Protein AF-F0UY62-F1 (afdb_monomer_lite)

Sequence (121 aa):
KENGPKDDHIKRPMNAFMVWSRMQRRKIAQENPKMHNSEISKRLGAEWKLLTEAEKRPFIDEAKRLRAQHMKDHPDYKYRPRRKPKTLKKDGYPYSIPYPAVSMDPLRGGQFTALKYSRNI

Radius of gyration: 24.99 Å; chains: 1; bounding box: 62×64×33 Å

Secondary structure (DSSP, 8-state):
-------S-PPPPPPHHHHHHHHHHHHHHHH-TTS-HHHHHHHHHHHHHHS-HHHHHHHHHHHHHHHHHHHHH-TT------PPP-----TT-SS---S----------------------

Foldseek 3Di:
DDDPDPPPDDDDQDALLRQVLVVQLVVVCVVPVPDDSVVSVVVSVVVVVVDDPVRSVVSRVVSVVRNVVSCVVCVPDDDDDDDDPDQPPDPPDPDRDPDDDPDDDDDDDDDDDDDDDDDDD

pLDDT: mean 78.57, std 22.95, range [32.28, 98.25]

Organism: Macrobrachium nipponense (NCBI:txid159736)

InterPro domains:
  IPR009071 High mobility group box domain [PF00505] (10-78)
  IPR009071 High mobility group box domain [PS50118] (10-78)
  IPR009071 High mobility group box domain [SM00398] (9-79)
  IPR036910 High mobility group box domain superfamily [G3DSA:1.10.30.10] (4-85)
  IPR036910 High mobility group box domain superfamily [SSF47095] (6-82)
  IPR050140 SRY-related HMG-box transcription factor-like [PTHR10270] (6-103)

Structure (mmCIF, N/CA/C/O backbone):
data_AF-F0UY62-F1
#
_entry.id   AF-F0UY62-F1
#
loop_
_atom_site.group_PDB
_atom_site.id
_atom_site.type_symbol
_atom_site.label_atom_id
_atom_site.label_alt_id
_atom_site.label_comp_id
_atom_site.label_asym_id
_atom_site.label_entity_id
_atom_site.label_seq_id
_atom_site.pdbx_PDB_ins_code
_atom_site.Cartn_x
_atom_site.Cartn_y
_atom_site.Cartn_z
_atom_site.occupancy
_atom_site.B_iso_or_equiv
_atom_site.auth_seq_id
_atom_site.auth_comp_id
_atom_site.auth_asym_id
_atom_site.auth_atom_id
_atom_site.pdbx_PDB_model_num
ATOM 1 N N . LYS A 1 1 ? -18.016 16.720 -13.257 1.00 35.78 1 LYS A N 1
ATOM 2 C CA . LYS A 1 1 ? -16.584 16.708 -12.862 1.00 35.78 1 LYS A CA 1
ATOM 3 C C . LYS A 1 1 ? -15.793 16.180 -14.047 1.00 35.78 1 LYS A C 1
ATOM 5 O O . LYS A 1 1 ? -15.674 14.969 -14.191 1.00 35.78 1 LYS A O 1
ATOM 10 N N . GLU A 1 2 ? -15.364 17.072 -14.935 1.00 37.81 2 GLU A N 1
ATOM 11 C CA . GLU A 1 2 ? -14.528 16.704 -16.078 1.00 37.81 2 GLU A CA 1
ATOM 12 C C . GLU A 1 2 ? -13.152 16.254 -15.592 1.00 37.81 2 GLU A C 1
ATOM 14 O O . GLU A 1 2 ? -12.508 16.909 -14.772 1.00 37.81 2 GLU A O 1
ATOM 19 N N . ASN A 1 3 ? -12.735 15.085 -16.069 1.00 49.38 3 ASN A N 1
ATOM 20 C CA . ASN A 1 3 ? -11.387 14.582 -15.891 1.00 49.38 3 ASN A CA 1
ATOM 21 C C . ASN A 1 3 ? -10.509 15.305 -16.920 1.00 49.38 3 ASN A C 1
ATOM 23 O O . ASN A 1 3 ? -10.558 14.955 -18.096 1.00 49.38 3 ASN A O 1
ATOM 27 N N . GLY A 1 4 ? -9.747 16.313 -16.482 1.00 51.25 4 GLY A N 1
ATOM 28 C CA . GLY A 1 4 ? -8.716 16.960 -17.303 1.00 51.25 4 GLY A CA 1
ATOM 29 C C . GLY A 1 4 ? -7.701 15.950 -17.865 1.00 51.25 4 GLY A C 1
ATOM 30 O O . GLY A 1 4 ? -7.667 14.804 -17.394 1.00 51.25 4 GLY A O 1
ATOM 31 N N . PRO A 1 5 ? -6.892 16.348 -18.869 1.00 50.47 5 PRO A N 1
ATOM 32 C CA . PRO A 1 5 ? -6.002 15.444 -19.586 1.00 50.47 5 PRO A CA 1
ATOM 33 C C . PRO A 1 5 ? -5.132 14.717 -18.566 1.00 50.47 5 PRO A C 1
ATOM 35 O O . PRO A 1 5 ? -4.427 15.331 -17.765 1.00 50.47 5 PRO A O 1
ATOM 38 N N . LYS A 1 6 ? -5.272 13.392 -18.523 1.00 59.72 6 LYS A N 1
ATOM 39 C CA . LYS A 1 6 ? -4.435 12.550 -17.679 1.00 59.72 6 LYS A CA 1
ATOM 40 C C . LYS A 1 6 ? -3.046 12.666 -18.283 1.00 59.72 6 LYS A C 1
ATOM 42 O O . LYS A 1 6 ? -2.811 12.054 -19.315 1.00 59.72 6 LYS A O 1
ATOM 47 N N . ASP A 1 7 ? -2.196 13.491 -17.674 1.00 57.81 7 ASP A N 1
ATOM 48 C CA . ASP A 1 7 ? -0.762 13.531 -17.950 1.00 57.81 7 ASP A CA 1
ATOM 49 C C . ASP A 1 7 ? -0.275 12.107 -18.243 1.00 57.81 7 ASP A C 1
ATOM 51 O O . ASP A 1 7 ? -0.605 11.190 -17.477 1.00 57.81 7 ASP A O 1
ATOM 55 N N . ASP A 1 8 ? 0.568 11.936 -19.265 1.00 76.56 8 ASP A N 1
ATOM 56 C CA . ASP A 1 8 ? 1.308 10.702 -19.604 1.00 76.56 8 ASP A CA 1
ATOM 57 C C . ASP A 1 8 ? 2.247 10.223 -18.468 1.00 76.56 8 ASP A C 1
ATOM 59 O O . ASP A 1 8 ? 3.193 9.454 -18.646 1.00 76.56 8 ASP A O 1
ATOM 63 N N . HIS A 1 9 ? 2.006 10.686 -17.244 1.00 85.94 9 HIS A N 1
ATOM 64 C CA . HIS A 1 9 ? 2.669 10.267 -16.041 1.00 85.94 9 HIS A CA 1
ATOM 65 C C . HIS A 1 9 ? 2.336 8.811 -15.711 1.00 85.94 9 HIS A C 1
ATOM 67 O O . HIS A 1 9 ? 1.297 8.468 -15.136 1.00 85.94 9 HIS A O 1
ATOM 73 N N . ILE A 1 10 ? 3.316 7.962 -15.987 1.00 90.56 10 ILE A N 1
ATOM 74 C CA . ILE A 1 10 ? 3.330 6.567 -15.576 1.00 90.56 10 ILE A CA 1
ATOM 75 C C . ILE A 1 10 ? 3.325 6.488 -14.037 1.00 90.56 10 ILE A C 1
ATOM 77 O O . ILE A 1 10 ? 4.248 6.935 -13.348 1.00 90.56 10 ILE A O 1
ATOM 81 N N . LYS A 1 11 ? 2.259 5.908 -13.474 1.00 93.12 11 LYS A N 1
ATOM 82 C CA . LYS A 1 11 ? 2.113 5.722 -12.022 1.00 93.12 11 LYS A CA 1
ATOM 83 C C . LYS A 1 11 ? 3.032 4.613 -11.518 1.00 93.12 11 LYS A C 1
ATOM 85 O O . LYS A 1 11 ? 3.253 3.623 -12.198 1.00 93.12 11 LYS A O 1
ATOM 90 N N . ARG A 1 12 ? 3.491 4.738 -10.271 1.00 95.31 12 ARG A N 1
ATOM 91 C CA . ARG A 1 12 ? 4.297 3.706 -9.596 1.00 95.31 12 ARG A CA 1
ATOM 92 C C . ARG A 1 12 ? 3.525 2.379 -9.484 1.00 95.31 12 ARG A C 1
ATOM 94 O O . ARG A 1 12 ? 2.325 2.422 -9.193 1.00 95.31 12 ARG A O 1
ATOM 101 N N . PRO A 1 13 ? 4.200 1.219 -9.584 1.00 96.88 13 PRO A N 1
ATOM 102 C CA . PRO A 1 13 ? 3.575 -0.060 -9.278 1.00 96.88 13 PRO A CA 1
ATOM 103 C C . PRO A 1 13 ? 3.227 -0.133 -7.786 1.00 96.88 13 PRO A C 1
ATOM 105 O O . PRO A 1 13 ? 3.910 0.444 -6.931 1.00 96.88 13 PRO A O 1
ATOM 108 N N . MET A 1 14 ? 2.145 -0.840 -7.464 1.00 97.19 14 MET A N 1
ATOM 109 C CA . MET A 1 14 ? 1.711 -1.017 -6.079 1.00 97.19 14 MET A CA 1
ATOM 110 C C . MET A 1 14 ? 2.688 -1.921 -5.322 1.00 97.19 14 MET A C 1
ATOM 112 O O . MET A 1 14 ? 3.045 -2.996 -5.793 1.00 97.19 14 MET A O 1
ATOM 116 N N . ASN A 1 15 ? 3.098 -1.492 -4.127 1.00 98.12 15 ASN A N 1
ATOM 117 C CA . ASN A 1 15 ? 3.825 -2.354 -3.194 1.00 98.12 15 ASN A CA 1
ATOM 118 C C . ASN A 1 15 ? 2.862 -3.320 -2.471 1.00 98.12 15 ASN A C 1
ATOM 120 O O . ASN A 1 15 ? 1.646 -3.159 -2.563 1.00 98.12 15 ASN A O 1
ATOM 124 N N . ALA A 1 16 ? 3.401 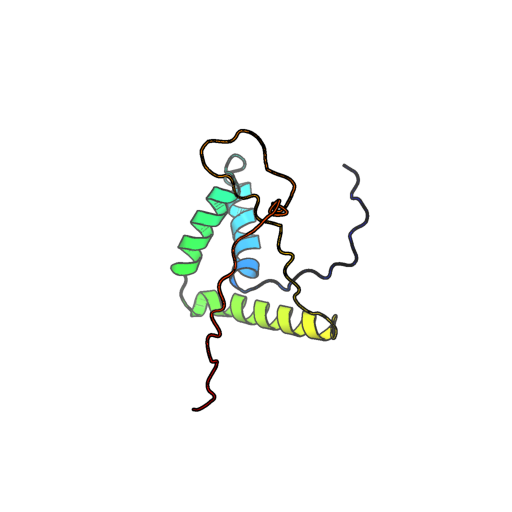-4.278 -1.710 1.00 97.19 16 ALA A N 1
ATOM 125 C CA . ALA A 1 16 ? 2.615 -5.320 -1.034 1.00 97.19 16 ALA A CA 1
ATOM 126 C C . ALA A 1 16 ? 1.490 -4.753 -0.152 1.00 97.19 16 ALA A C 1
ATOM 128 O O . ALA A 1 16 ? 0.331 -5.147 -0.278 1.00 97.19 16 ALA A O 1
ATOM 129 N N . PHE A 1 17 ? 1.808 -3.749 0.671 1.00 97.62 17 PHE A N 1
ATOM 130 C CA . PHE A 1 17 ? 0.820 -3.073 1.511 1.00 97.62 17 PHE A CA 1
ATOM 131 C C . PHE A 1 17 ? -0.278 -2.392 0.683 1.00 97.62 17 PHE A C 1
ATOM 133 O O . PHE A 1 17 ? -1.450 -2.445 1.045 1.00 97.62 17 PHE A O 1
ATOM 140 N N . MET A 1 18 ? 0.060 -1.751 -0.438 1.00 97.75 18 MET A N 1
ATOM 141 C CA . MET A 1 18 ? -0.925 -1.108 -1.312 1.00 97.75 18 MET A CA 1
ATOM 142 C C . MET A 1 18 ? -1.817 -2.133 -2.024 1.00 97.75 18 MET A C 1
ATOM 144 O O . MET A 1 18 ? -3.013 -1.882 -2.174 1.00 97.75 18 MET A O 1
ATOM 148 N N . VAL A 1 19 ? -1.270 -3.295 -2.403 1.00 97.62 19 VAL A N 1
ATOM 149 C CA . VAL A 1 19 ? -2.043 -4.413 -2.970 1.00 97.62 19 VAL A CA 1
ATOM 150 C C . VAL A 1 19 ? -3.052 -4.944 -1.951 1.00 97.62 19 VAL A C 1
ATOM 152 O O . VAL A 1 19 ? -4.226 -5.081 -2.281 1.00 97.62 19 VAL A O 1
ATOM 155 N N . TRP A 1 20 ? -2.630 -5.181 -0.709 1.00 97.50 20 TRP A N 1
ATOM 156 C CA . TRP A 1 20 ? -3.502 -5.672 0.361 1.00 97.50 20 TRP A CA 1
ATOM 157 C C . TRP A 1 20 ? -4.530 -4.623 0.825 1.00 97.50 20 TRP A C 1
ATOM 159 O O . TRP A 1 20 ? -5.741 -4.866 0.833 1.00 97.50 20 TRP A O 1
ATOM 169 N N . SER A 1 21 ? -4.068 -3.409 1.145 1.00 97.19 21 SER A N 1
ATOM 170 C CA . SER A 1 21 ? -4.896 -2.354 1.748 1.00 97.19 21 SER A CA 1
ATOM 171 C C . SER A 1 21 ? -6.016 -1.866 0.836 1.00 97.19 21 SER A C 1
ATOM 173 O O . SER A 1 21 ? -7.002 -1.333 1.334 1.00 97.19 21 SER A O 1
ATOM 175 N N . ARG A 1 22 ? -5.927 -2.051 -0.490 1.00 96.38 22 ARG A N 1
ATOM 176 C CA . ARG A 1 22 ? -7.002 -1.650 -1.413 1.00 96.38 22 ARG A CA 1
ATOM 177 C C . ARG A 1 22 ? -8.323 -2.365 -1.102 1.00 96.38 22 ARG A C 1
ATOM 179 O O . ARG A 1 22 ? -9.379 -1.740 -1.148 1.00 96.38 22 ARG A O 1
ATOM 186 N N . MET A 1 23 ? -8.257 -3.663 -0.791 1.00 95.44 23 MET A N 1
ATOM 187 C CA . MET A 1 23 ? -9.431 -4.490 -0.524 1.00 95.44 23 MET A CA 1
ATOM 188 C C . MET A 1 23 ? -9.970 -4.195 0.871 1.00 95.44 23 MET A C 1
ATOM 190 O O . MET A 1 23 ? -11.163 -3.949 1.025 1.00 95.44 23 MET A O 1
ATOM 194 N N . GLN A 1 24 ? -9.074 -4.136 1.855 1.00 96.38 24 GLN A N 1
ATOM 195 C CA . GLN A 1 24 ? -9.443 -3.881 3.244 1.00 96.38 24 GLN A CA 1
ATOM 196 C C . GLN A 1 24 ? -10.013 -2.475 3.440 1.00 96.38 24 GLN A C 1
ATOM 198 O O . GLN A 1 24 ? -11.055 -2.306 4.064 1.00 96.38 24 GLN A O 1
ATOM 203 N N . ARG A 1 25 ? -9.411 -1.459 2.807 1.00 96.75 25 ARG A N 1
ATOM 204 C CA . ARG A 1 25 ? -9.941 -0.090 2.822 1.00 96.75 25 ARG A CA 1
ATOM 205 C C . ARG A 1 25 ? -11.361 -0.039 2.270 1.00 96.75 25 ARG A C 1
ATOM 207 O O . ARG A 1 25 ? -12.197 0.649 2.842 1.00 96.75 25 ARG A O 1
ATOM 214 N N . ARG A 1 26 ? -11.635 -0.751 1.168 1.00 96.31 26 ARG A N 1
ATOM 215 C CA . ARG A 1 26 ? -12.979 -0.812 0.577 1.00 96.31 26 ARG A CA 1
ATOM 216 C C . ARG A 1 26 ? -13.978 -1.451 1.539 1.00 96.31 26 ARG A C 1
ATOM 218 O O . ARG A 1 26 ? -15.059 -0.900 1.696 1.00 96.31 26 ARG A O 1
ATOM 225 N N . LYS A 1 27 ? -13.603 -2.554 2.191 1.00 96.19 27 LYS A N 1
ATOM 226 C CA . LYS A 1 27 ? -14.441 -3.233 3.186 1.00 96.19 27 LYS A CA 1
ATOM 227 C C . LYS A 1 27 ? -14.804 -2.295 4.346 1.00 96.19 27 LYS A C 1
ATOM 229 O O . LYS A 1 27 ? -15.979 -2.042 4.580 1.00 96.19 27 LYS A O 1
ATOM 234 N N . ILE A 1 28 ? -13.804 -1.670 4.973 1.00 94.06 28 ILE A N 1
ATOM 235 C CA . ILE A 1 28 ? -14.022 -0.745 6.099 1.00 94.06 28 ILE A CA 1
ATOM 236 C C . ILE A 1 28 ? -14.849 0.474 5.673 1.00 94.06 28 ILE A C 1
ATOM 238 O O . ILE A 1 28 ? -15.711 0.916 6.424 1.00 94.06 28 ILE A O 1
ATOM 242 N N . ALA A 1 29 ? -14.622 1.014 4.472 1.00 94.88 29 ALA A N 1
ATOM 243 C CA . ALA A 1 29 ? -15.384 2.156 3.966 1.00 94.88 29 ALA A CA 1
ATOM 244 C C . ALA A 1 29 ? -16.855 1.815 3.665 1.00 94.88 29 ALA A C 1
ATOM 246 O O . ALA A 1 29 ? -17.707 2.690 3.781 1.00 94.88 29 ALA A O 1
ATOM 247 N N . GLN A 1 30 ? -17.157 0.570 3.282 1.00 95.06 30 GLN A N 1
ATOM 248 C CA . GLN A 1 30 ? -18.534 0.102 3.094 1.00 95.06 30 GLN A CA 1
ATOM 249 C C . GLN A 1 30 ? -19.249 -0.086 4.435 1.00 95.06 30 GLN A C 1
ATOM 251 O O . GLN A 1 30 ? -20.393 0.331 4.575 1.00 95.06 30 GLN A O 1
ATOM 256 N N . GLU A 1 31 ? -18.562 -0.660 5.424 1.00 93.81 31 GLU A N 1
ATOM 257 C CA . GLU A 1 31 ? -19.098 -0.853 6.778 1.00 93.81 31 GLU A CA 1
ATOM 258 C C . GLU A 1 31 ? -19.233 0.476 7.542 1.00 93.81 31 GLU A C 1
ATOM 260 O O . GLU A 1 31 ? -20.146 0.658 8.341 1.00 93.81 31 GLU A O 1
ATOM 265 N N . ASN A 1 32 ? -18.334 1.431 7.284 1.00 90.44 32 ASN A N 1
ATOM 266 C CA . ASN A 1 32 ? -18.263 2.715 7.976 1.00 90.44 32 ASN A CA 1
ATOM 267 C C . ASN A 1 32 ? -18.176 3.882 6.974 1.00 90.44 32 ASN A C 1
ATOM 269 O O . ASN A 1 32 ? -17.132 4.534 6.874 1.00 90.44 32 ASN A O 1
ATOM 273 N N . PRO A 1 33 ? -19.266 4.221 6.261 1.00 91.31 33 PRO A N 1
ATOM 274 C CA . PRO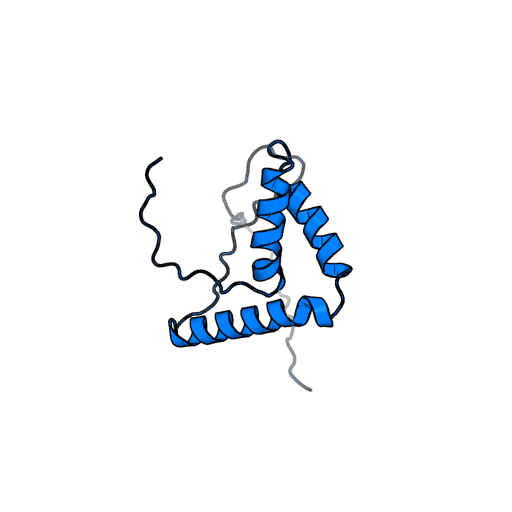 A 1 33 ? -19.246 5.240 5.205 1.00 91.31 33 PRO A CA 1
ATOM 275 C C . PRO A 1 33 ? -18.937 6.661 5.706 1.00 91.31 33 PRO A C 1
ATOM 277 O O . PRO A 1 33 ? -18.526 7.518 4.927 1.00 91.31 33 PRO A O 1
ATOM 280 N N . LYS A 1 34 ? -19.099 6.922 7.011 1.00 93.38 34 LYS A N 1
ATOM 281 C CA . LYS A 1 34 ? -18.744 8.202 7.653 1.00 93.38 34 LYS A CA 1
ATOM 282 C C . LYS A 1 34 ? -17.272 8.277 8.081 1.00 93.38 34 LYS A C 1
ATOM 284 O O . LYS A 1 34 ? -16.799 9.349 8.450 1.00 93.38 34 LYS A O 1
ATOM 289 N N . MET A 1 35 ? -16.544 7.157 8.070 1.00 92.31 35 MET A N 1
ATOM 290 C CA . MET A 1 35 ? -15.155 7.111 8.521 1.00 92.31 35 MET A CA 1
ATOM 291 C C . MET A 1 35 ? -14.220 7.701 7.467 1.00 92.31 35 MET A C 1
ATOM 293 O O . MET A 1 35 ? -14.236 7.318 6.298 1.00 92.31 35 MET A O 1
ATOM 297 N N . HIS A 1 36 ? -13.358 8.626 7.887 1.00 95.56 36 HIS A N 1
ATOM 298 C CA . HIS A 1 36 ? -12.413 9.252 6.973 1.00 95.56 36 HIS A CA 1
ATOM 299 C C . HIS A 1 36 ? -11.244 8.313 6.620 1.00 95.56 36 HIS A C 1
ATOM 301 O O . HIS A 1 36 ? -10.741 7.566 7.458 1.00 95.56 36 HIS A O 1
ATOM 307 N N . ASN A 1 37 ? -10.759 8.375 5.376 1.00 93.25 37 ASN A N 1
ATOM 308 C CA . ASN A 1 37 ? -9.725 7.469 4.850 1.00 93.25 37 ASN A CA 1
ATOM 309 C C . ASN A 1 37 ? -8.381 7.584 5.596 1.00 93.25 37 ASN A C 1
ATOM 311 O O . ASN A 1 37 ? -7.638 6.607 5.686 1.00 93.25 37 ASN A O 1
ATOM 315 N N . SER A 1 38 ? -8.074 8.753 6.171 1.00 96.19 38 SER A N 1
ATOM 316 C CA . SER A 1 38 ? -6.899 8.912 7.036 1.00 96.19 38 SER A CA 1
ATOM 317 C C . SER A 1 38 ? -6.954 7.967 8.238 1.00 96.19 38 SER A C 1
ATOM 319 O O . SER A 1 38 ? -5.950 7.344 8.571 1.00 96.19 38 SER A O 1
ATOM 321 N N . GLU A 1 39 ? -8.131 7.803 8.837 1.00 96.06 39 GLU A N 1
ATOM 322 C CA . GLU A 1 39 ? -8.351 6.931 9.985 1.00 96.06 39 GLU A CA 1
ATOM 323 C C . GLU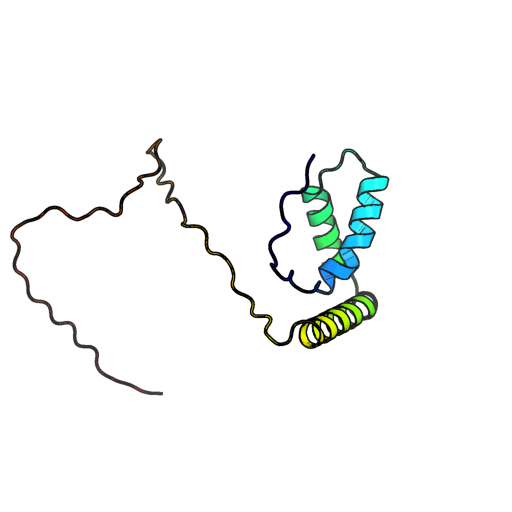 A 1 39 ? -8.336 5.456 9.578 1.00 96.06 39 GLU A C 1
ATOM 325 O O . GLU A 1 39 ? -7.640 4.651 10.196 1.00 96.06 39 GLU A O 1
ATOM 330 N N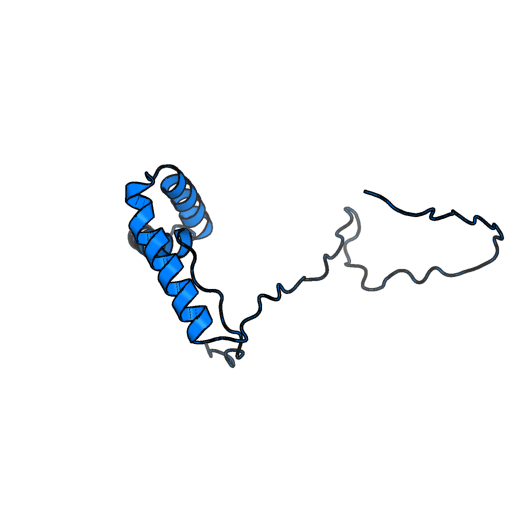 . ILE A 1 40 ? -8.985 5.117 8.457 1.00 96.06 40 ILE A N 1
ATOM 331 C CA . ILE A 1 40 ? -8.916 3.768 7.874 1.00 96.06 40 ILE A CA 1
ATOM 332 C C . ILE A 1 40 ? -7.454 3.379 7.615 1.00 96.06 40 ILE A C 1
ATOM 334 O O . ILE A 1 40 ? -7.015 2.290 7.973 1.00 96.06 40 ILE A O 1
ATOM 338 N N . SER A 1 41 ? -6.662 4.287 7.041 1.00 96.69 41 SER A N 1
ATOM 339 C CA . SER A 1 41 ? -5.257 4.026 6.718 1.00 96.69 41 SER A CA 1
ATOM 340 C C . SER A 1 41 ? -4.390 3.804 7.961 1.00 96.69 41 SER A C 1
ATOM 342 O O . SER A 1 41 ? -3.487 2.969 7.908 1.00 96.69 41 SER A O 1
ATOM 344 N N . LYS A 1 42 ? -4.665 4.490 9.082 1.00 97.38 42 LYS A N 1
ATOM 345 C CA . LYS A 1 42 ? -3.979 4.225 10.360 1.00 97.38 42 LYS A CA 1
ATOM 346 C C . LYS A 1 42 ? -4.262 2.808 10.860 1.00 97.38 42 LYS A C 1
ATOM 348 O O . LYS A 1 42 ? -3.318 2.093 11.187 1.00 97.38 42 LYS A O 1
ATOM 353 N N . ARG A 1 43 ? -5.536 2.393 10.869 1.00 96.12 43 ARG A N 1
ATOM 354 C CA . ARG A 1 43 ? -5.955 1.052 11.319 1.00 96.12 43 ARG A CA 1
ATOM 355 C C . ARG A 1 43 ? -5.337 -0.049 10.463 1.00 96.12 43 ARG A C 1
ATOM 357 O O . ARG A 1 43 ? -4.681 -0.938 10.992 1.00 96.12 43 ARG A O 1
ATOM 364 N N . LEU A 1 44 ? -5.413 0.094 9.140 1.00 97.44 44 LEU A N 1
ATOM 365 C CA . LEU A 1 44 ? -4.791 -0.840 8.198 1.00 97.44 44 LEU A CA 1
ATOM 366 C C . LEU A 1 44 ? -3.271 -0.933 8.376 1.00 97.44 44 LEU A C 1
ATOM 368 O O . LEU A 1 44 ? -2.690 -2.002 8.219 1.00 97.44 44 LEU A O 1
ATOM 372 N N . GLY A 1 45 ? -2.608 0.179 8.703 1.00 97.62 45 GLY A N 1
ATOM 373 C CA . GLY A 1 45 ? -1.178 0.182 9.003 1.00 97.62 45 GLY A CA 1
ATOM 374 C C . GLY A 1 45 ? -0.828 -0.621 10.260 1.00 97.62 45 GLY A C 1
ATOM 375 O O . GLY A 1 45 ? 0.215 -1.274 10.284 1.00 97.62 45 GLY A O 1
ATOM 376 N N . ALA A 1 46 ? -1.687 -0.589 11.283 1.00 97.62 46 ALA A N 1
ATOM 377 C CA . ALA A 1 46 ? -1.529 -1.400 12.488 1.00 97.62 46 ALA A CA 1
ATOM 378 C C . ALA A 1 46 ? -1.784 -2.887 12.199 1.00 97.62 46 ALA A C 1
ATOM 380 O O . ALA A 1 46 ? -0.930 -3.715 12.503 1.00 97.62 46 ALA A O 1
ATOM 381 N N . GLU A 1 47 ? -2.887 -3.216 11.524 1.00 96.94 47 GLU A N 1
ATOM 382 C CA . GLU A 1 47 ? -3.221 -4.590 11.123 1.00 96.94 47 GLU A CA 1
ATOM 383 C C . GLU A 1 47 ? -2.123 -5.221 10.262 1.00 96.94 47 GLU A C 1
ATOM 385 O O . GLU A 1 47 ? -1.672 -6.326 10.541 1.00 96.94 47 GLU A O 1
ATOM 390 N N . TRP A 1 48 ? -1.603 -4.493 9.268 1.00 97.38 48 TRP A N 1
ATOM 391 C CA . TRP A 1 48 ? -0.518 -4.990 8.421 1.00 97.38 48 TRP A CA 1
ATOM 392 C C . TRP A 1 48 ? 0.735 -5.366 9.217 1.00 97.38 48 TRP A C 1
ATOM 394 O O . TRP A 1 48 ? 1.444 -6.302 8.855 1.00 97.38 48 TRP A O 1
ATOM 404 N N . LYS A 1 49 ? 1.046 -4.643 10.297 1.00 97.00 49 LYS A N 1
ATOM 405 C CA . LYS A 1 49 ? 2.190 -4.985 11.152 1.00 97.00 49 LYS A CA 1
ATOM 406 C C . LYS A 1 49 ? 1.952 -6.280 11.925 1.00 97.00 49 LYS A C 1
ATOM 408 O O . LYS A 1 49 ? 2.913 -7.016 12.110 1.00 97.00 49 LYS A O 1
ATOM 413 N N . LEU A 1 50 ? 0.707 -6.548 12.316 1.00 97.12 50 LEU A N 1
ATOM 414 C CA . LEU A 1 50 ? 0.308 -7.740 13.065 1.00 97.12 50 LEU A CA 1
ATOM 415 C C . LEU A 1 50 ? 0.209 -9.000 12.196 1.00 97.12 50 LEU A C 1
ATOM 417 O O . LEU A 1 50 ? 0.383 -10.094 12.720 1.00 97.12 50 LEU A O 1
ATOM 421 N N . LEU A 1 51 ? -0.025 -8.860 10.886 1.00 95.94 51 LEU A N 1
ATOM 422 C CA . LEU A 1 51 ? -0.049 -10.004 9.970 1.00 95.94 51 LEU A CA 1
ATOM 423 C C . LEU A 1 51 ? 1.288 -10.755 9.965 1.00 95.94 51 LEU A C 1
ATOM 425 O O . LEU A 1 51 ? 2.372 -10.155 9.910 1.00 95.94 51 LEU A O 1
ATOM 429 N N . THR A 1 52 ? 1.198 -12.078 9.941 1.00 97.56 52 THR A N 1
ATOM 430 C CA . THR A 1 52 ? 2.346 -12.974 9.813 1.00 97.56 52 THR A CA 1
ATOM 431 C C . THR A 1 52 ? 2.963 -12.891 8.418 1.00 97.56 52 THR A C 1
ATOM 433 O O . THR A 1 52 ? 2.336 -12.460 7.447 1.00 97.56 52 THR A O 1
ATOM 436 N N . GLU A 1 53 ? 4.214 -13.331 8.286 1.00 95.12 53 GLU A N 1
ATOM 437 C CA . GLU A 1 53 ? 4.882 -13.350 6.981 1.00 95.12 53 GLU A CA 1
ATOM 438 C C . GLU A 1 53 ? 4.166 -14.276 5.985 1.00 95.12 53 GLU A C 1
ATOM 440 O O . GLU A 1 53 ? 4.081 -13.962 4.800 1.00 95.12 53 GLU A O 1
ATOM 445 N N . ALA A 1 54 ? 3.577 -15.375 6.468 1.00 97.06 54 ALA A N 1
ATOM 446 C CA . ALA A 1 54 ? 2.785 -16.288 5.647 1.00 97.06 54 ALA A CA 1
ATOM 447 C C . ALA A 1 54 ? 1.558 -15.592 5.034 1.00 97.06 54 ALA A C 1
ATOM 449 O O . ALA A 1 54 ? 1.291 -15.752 3.844 1.00 97.06 54 ALA A O 1
ATOM 450 N N . GLU A 1 55 ? 0.861 -14.760 5.812 1.00 95.88 55 GLU A N 1
ATOM 451 C CA . GLU A 1 55 ? -0.288 -13.981 5.337 1.00 95.88 55 GLU A CA 1
ATOM 452 C C . GLU A 1 55 ? 0.126 -12.846 4.393 1.00 95.88 55 GLU A C 1
ATOM 454 O O . GLU A 1 55 ? -0.603 -12.508 3.460 1.00 95.88 55 GLU A O 1
ATOM 459 N N . LYS A 1 56 ? 1.311 -12.259 4.599 1.00 97.12 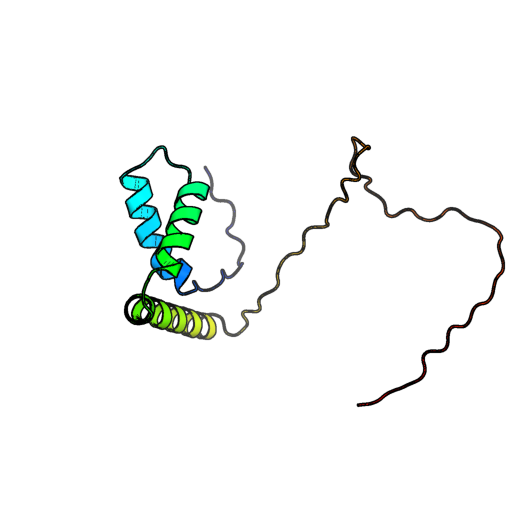56 LYS A N 1
ATOM 460 C CA . LYS A 1 56 ? 1.862 -11.207 3.729 1.00 97.12 56 LYS A CA 1
ATOM 461 C C . LYS A 1 56 ? 2.364 -11.750 2.396 1.00 97.12 56 LYS A C 1
ATOM 463 O O . LYS A 1 56 ? 2.290 -11.039 1.391 1.00 97.12 56 LYS A O 1
ATOM 468 N N . ARG A 1 57 ? 2.856 -12.991 2.376 1.00 97.56 57 ARG A N 1
ATOM 469 C CA . ARG A 1 57 ? 3.493 -13.647 1.227 1.00 97.56 57 ARG A CA 1
ATOM 470 C C . ARG A 1 57 ? 2.731 -13.506 -0.098 1.00 97.56 57 ARG A C 1
ATOM 472 O O . ARG A 1 57 ? 3.341 -13.003 -1.042 1.00 97.56 57 ARG A O 1
ATOM 479 N N . PRO A 1 58 ? 1.423 -13.824 -0.201 1.00 97.94 58 PRO A N 1
ATOM 480 C CA . PRO A 1 58 ? 0.695 -13.662 -1.462 1.00 97.94 58 PRO A CA 1
ATOM 481 C C . PRO A 1 58 ? 0.689 -12.210 -1.967 1.00 97.94 58 PRO A C 1
ATOM 483 O O . PRO A 1 58 ? 0.798 -11.964 -3.167 1.00 97.94 58 PRO A O 1
ATOM 486 N N . PHE A 1 59 ? 0.623 -11.223 -1.069 1.00 97.69 59 PHE A N 1
ATOM 487 C CA . PHE A 1 59 ? 0.636 -9.804 -1.440 1.00 97.69 59 PHE A CA 1
ATOM 488 C C . PHE A 1 59 ? 2.035 -9.304 -1.803 1.00 97.69 59 PHE A C 1
ATOM 490 O O . PHE A 1 59 ? 2.178 -8.408 -2.637 1.00 97.69 59 PHE A O 1
ATOM 497 N N . ILE A 1 60 ? 3.070 -9.874 -1.185 1.00 97.31 60 ILE A N 1
ATOM 498 C CA . ILE A 1 60 ? 4.469 -9.622 -1.537 1.00 97.31 60 ILE A CA 1
ATOM 499 C C . ILE A 1 60 ? 4.753 -10.143 -2.944 1.00 97.31 60 ILE A C 1
ATOM 501 O O . ILE A 1 60 ? 5.325 -9.413 -3.755 1.00 97.31 60 ILE A O 1
ATOM 505 N N . ASP A 1 61 ? 4.331 -11.366 -3.249 1.00 98.00 61 ASP A N 1
ATOM 506 C CA . ASP A 1 61 ? 4.560 -11.975 -4.556 1.00 98.00 61 ASP A CA 1
ATOM 507 C C . ASP A 1 61 ? 3.750 -11.274 -5.654 1.00 98.00 61 ASP A C 1
ATOM 509 O O . ASP A 1 61 ? 4.301 -10.962 -6.711 1.00 98.00 61 ASP A O 1
ATOM 513 N N . GLU A 1 62 ? 2.510 -10.865 -5.374 1.00 97.88 62 GLU A N 1
ATOM 514 C CA . GLU A 1 62 ? 1.733 -10.043 -6.309 1.00 97.88 62 GLU A CA 1
ATOM 515 C C . GLU A 1 62 ? 2.374 -8.664 -6.539 1.00 97.88 62 GLU A C 1
ATOM 517 O O . GLU A 1 62 ? 2.451 -8.188 -7.671 1.00 97.88 62 GLU A O 1
ATOM 522 N N . ALA A 1 63 ? 2.911 -8.019 -5.500 1.00 97.81 63 ALA A N 1
ATOM 523 C CA . ALA A 1 63 ? 3.633 -6.759 -5.667 1.00 97.81 63 ALA A CA 1
ATOM 524 C C . ALA A 1 63 ? 4.919 -6.921 -6.494 1.00 97.81 63 ALA A C 1
ATOM 526 O O . ALA A 1 63 ? 5.238 -6.050 -7.308 1.00 97.81 63 ALA A O 1
ATOM 527 N N . LYS A 1 64 ? 5.651 -8.033 -6.327 1.00 98.25 64 LYS A N 1
ATOM 528 C CA . LYS A 1 64 ? 6.799 -8.369 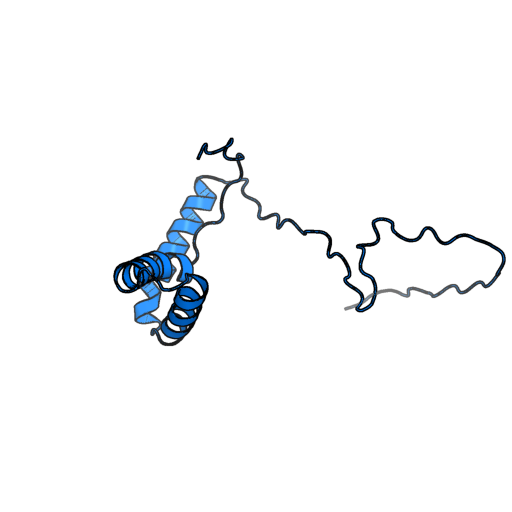-7.187 1.00 98.25 64 LYS A CA 1
ATOM 529 C C . LYS A 1 64 ? 6.354 -8.551 -8.635 1.00 98.25 64 LYS A C 1
ATOM 531 O O . LYS A 1 64 ? 6.979 -7.974 -9.524 1.00 98.25 64 LYS A O 1
ATOM 536 N N . ARG A 1 65 ? 5.257 -9.279 -8.868 1.00 98.25 65 ARG A N 1
ATOM 537 C CA . ARG A 1 65 ? 4.681 -9.491 -10.202 1.00 98.25 65 ARG A CA 1
ATOM 538 C C . ARG A 1 65 ? 4.297 -8.167 -10.858 1.00 98.25 65 ARG A C 1
ATOM 540 O O . ARG A 1 65 ? 4.701 -7.907 -11.986 1.00 98.25 65 ARG A O 1
ATOM 547 N N . LEU A 1 66 ? 3.592 -7.294 -10.136 1.00 97.75 66 LEU A N 1
ATOM 548 C CA . LEU A 1 66 ? 3.211 -5.965 -10.620 1.00 97.75 66 LEU A CA 1
ATOM 549 C C . LEU A 1 66 ? 4.426 -5.087 -10.920 1.00 97.75 66 LEU A C 1
ATOM 551 O O . LEU A 1 66 ? 4.425 -4.361 -11.910 1.00 97.75 66 LEU A O 1
ATOM 555 N N . ARG A 1 67 ? 5.476 -5.153 -10.095 1.00 96.56 67 ARG A N 1
ATOM 556 C CA . ARG A 1 67 ? 6.729 -4.441 -10.361 1.00 96.56 67 ARG A CA 1
ATOM 557 C C . ARG A 1 67 ? 7.407 -4.958 -11.628 1.00 96.56 67 ARG A C 1
ATOM 559 O O . ARG A 1 67 ? 7.823 -4.140 -12.438 1.00 96.56 67 ARG A O 1
ATOM 566 N N . ALA A 1 68 ? 7.512 -6.275 -11.798 1.00 97.19 68 ALA A N 1
ATOM 567 C CA . ALA A 1 68 ? 8.115 -6.882 -12.982 1.00 97.19 68 ALA A CA 1
ATOM 568 C C . ALA A 1 68 ? 7.333 -6.526 -14.254 1.00 97.19 68 ALA A C 1
ATOM 570 O O . ALA A 1 68 ? 7.924 -6.070 -15.229 1.00 97.19 68 ALA A O 1
ATOM 571 N N . GLN A 1 69 ? 6.002 -6.635 -14.202 1.00 97.12 69 GLN A N 1
ATOM 572 C CA . GLN A 1 69 ? 5.115 -6.229 -15.291 1.00 97.12 69 GLN A CA 1
ATOM 573 C C . GLN A 1 69 ? 5.313 -4.751 -15.644 1.00 97.12 69 GLN A C 1
ATOM 575 O O . GLN A 1 69 ? 5.486 -4.411 -16.805 1.00 97.12 69 GLN A O 1
ATOM 580 N N . HIS A 1 70 ? 5.397 -3.880 -14.638 1.00 97.44 70 HIS A N 1
ATOM 581 C CA . HIS A 1 70 ? 5.625 -2.457 -14.854 1.00 97.44 70 HIS A CA 1
ATOM 582 C C . HIS A 1 70 ? 6.968 -2.148 -15.530 1.00 97.44 70 HIS A C 1
ATOM 584 O O . HIS A 1 70 ? 7.019 -1.269 -16.380 1.00 97.44 70 HIS A O 1
ATOM 590 N N . MET A 1 71 ? 8.045 -2.860 -15.176 1.00 95.62 71 MET A N 1
ATOM 591 C CA . MET A 1 71 ? 9.344 -2.703 -15.850 1.00 95.62 71 MET A CA 1
ATOM 592 C C . MET A 1 71 ? 9.308 -3.201 -17.297 1.00 95.62 71 MET A C 1
ATOM 594 O O . MET A 1 71 ? 10.001 -2.647 -18.141 1.00 95.62 71 MET A O 1
ATOM 598 N N . LYS A 1 72 ? 8.503 -4.231 -17.587 1.00 96.00 72 LYS A N 1
ATOM 599 C CA . LYS A 1 72 ? 8.317 -4.748 -18.946 1.00 96.00 72 LYS A CA 1
ATOM 600 C C . LYS A 1 72 ? 7.510 -3.782 -19.816 1.00 96.00 72 LYS A C 1
ATOM 602 O O . LYS A 1 72 ? 7.905 -3.517 -20.944 1.00 96.00 72 LYS A O 1
ATOM 607 N N . ASP A 1 73 ? 6.403 -3.264 -19.289 1.00 95.06 73 ASP A N 1
ATOM 608 C CA . ASP A 1 73 ? 5.500 -2.368 -20.023 1.00 95.06 73 ASP A CA 1
ATOM 609 C C . ASP A 1 73 ? 6.081 -0.953 -20.166 1.00 95.06 73 ASP A C 1
ATOM 611 O O . ASP A 1 73 ? 5.751 -0.227 -21.102 1.00 95.06 73 ASP A O 1
ATOM 615 N N . HIS A 1 74 ? 6.955 -0.558 -19.237 1.00 93.44 74 HIS A N 1
ATOM 616 C CA . HIS A 1 74 ? 7.592 0.753 -19.206 1.00 93.44 74 HIS A CA 1
ATOM 617 C C . HIS A 1 74 ? 9.108 0.626 -18.959 1.00 93.44 74 HIS A C 1
ATOM 619 O O . HIS A 1 74 ? 9.578 0.935 -17.858 1.00 93.44 74 HIS A O 1
ATOM 625 N N . PRO A 1 75 ? 9.891 0.196 -19.967 1.00 93.31 75 PRO A N 1
ATOM 626 C CA . PRO A 1 75 ? 11.335 -0.019 -19.821 1.00 93.31 75 PRO A CA 1
ATOM 627 C C . PRO A 1 75 ? 12.104 1.267 -19.472 1.00 93.31 75 PRO A C 1
ATOM 629 O O . PRO A 1 75 ? 13.055 1.221 -18.695 1.00 93.31 75 PRO A O 1
ATOM 632 N N . ASP A 1 76 ? 11.638 2.426 -19.947 1.00 92.94 76 ASP A N 1
ATOM 633 C CA . ASP A 1 76 ? 12.246 3.737 -19.668 1.00 92.94 76 ASP A CA 1
ATOM 634 C C . ASP A 1 76 ? 11.714 4.406 -18.387 1.00 92.94 76 ASP A C 1
ATOM 636 O O . ASP A 1 76 ? 12.015 5.571 -18.092 1.00 92.94 76 ASP A O 1
ATOM 640 N N . TYR A 1 77 ? 10.896 3.697 -17.599 1.00 94.50 77 TYR A N 1
ATOM 641 C CA . TYR A 1 77 ? 10.323 4.260 -16.384 1.00 94.50 77 TYR A CA 1
ATOM 642 C C . TYR A 1 77 ? 11.406 4.634 -15.367 1.00 94.50 77 TYR A C 1
ATOM 644 O O . TYR A 1 77 ? 12.117 3.788 -14.822 1.00 94.50 77 TYR A O 1
ATOM 652 N N . LYS A 1 78 ? 11.462 5.923 -15.011 1.00 92.31 78 LYS A N 1
ATOM 653 C CA . LYS A 1 78 ? 12.362 6.439 -13.975 1.00 92.31 78 LYS A CA 1
ATOM 654 C C . LYS A 1 78 ? 11.601 7.219 -12.914 1.00 92.31 78 LYS A C 1
ATOM 656 O O . LYS A 1 78 ? 10.943 8.218 -13.199 1.00 92.31 78 LYS A O 1
ATOM 661 N N . TYR A 1 79 ? 11.765 6.817 -11.654 1.00 93.50 79 TYR A N 1
ATOM 662 C CA . TYR A 1 79 ? 11.201 7.547 -10.521 1.00 93.50 79 TYR A CA 1
ATOM 663 C C . TYR A 1 79 ? 11.891 8.909 -10.350 1.00 93.50 79 TYR A C 1
ATOM 665 O O . TYR A 1 79 ? 13.074 8.990 -10.021 1.00 93.50 79 TYR A O 1
ATOM 673 N N . ARG A 1 80 ? 11.129 9.986 -10.566 1.00 90.69 80 ARG A N 1
ATOM 674 C CA . ARG A 1 80 ? 11.571 11.382 -10.424 1.00 90.69 80 ARG A CA 1
ATOM 675 C C . ARG A 1 80 ? 10.657 12.116 -9.434 1.00 90.69 80 ARG A C 1
ATOM 677 O O . ARG A 1 80 ? 9.691 12.754 -9.853 1.00 90.69 80 ARG A O 1
ATOM 684 N N . PRO A 1 81 ? 10.890 11.998 -8.115 1.00 89.31 81 PRO A N 1
ATOM 685 C CA . PRO A 1 81 ? 10.057 12.669 -7.124 1.00 89.31 81 PRO A CA 1
ATOM 686 C C . PRO A 1 81 ? 10.076 14.190 -7.310 1.00 89.31 81 PRO A C 1
ATOM 688 O O . PRO A 1 81 ? 11.131 14.824 -7.305 1.00 89.31 81 PRO A O 1
ATOM 691 N N . ARG A 1 82 ? 8.888 14.791 -7.432 1.00 88.62 82 ARG A N 1
ATOM 692 C CA . ARG A 1 82 ? 8.732 16.245 -7.533 1.00 88.62 82 ARG A CA 1
ATOM 693 C C . ARG A 1 82 ? 8.903 16.879 -6.154 1.00 88.62 82 ARG A C 1
ATOM 695 O O . ARG A 1 82 ? 8.041 16.731 -5.288 1.00 88.62 82 ARG A O 1
ATOM 702 N N . ARG A 1 83 ? 9.993 17.618 -5.944 1.00 85.62 83 ARG A N 1
ATOM 703 C CA . ARG A 1 83 ? 10.165 18.448 -4.742 1.00 85.62 83 ARG A CA 1
ATOM 704 C C . ARG A 1 83 ? 9.333 19.717 -4.911 1.00 85.62 83 ARG A C 1
ATOM 706 O O . ARG A 1 83 ? 9.501 20.439 -5.888 1.00 85.62 83 ARG A O 1
ATOM 713 N N . LYS A 1 84 ? 8.424 19.988 -3.976 1.00 84.88 84 LYS A N 1
ATOM 714 C CA . LYS A 1 84 ? 7.813 21.318 -3.862 1.00 84.88 84 LYS A CA 1
ATOM 715 C C . LYS A 1 84 ? 8.774 22.215 -3.066 1.00 84.88 84 LYS A C 1
ATOM 717 O O . LYS A 1 84 ? 9.324 21.722 -2.076 1.00 84.88 84 LYS A O 1
ATOM 722 N N . PRO A 1 85 ? 8.998 23.480 -3.468 1.00 83.62 85 PRO A N 1
ATOM 723 C CA . PRO A 1 85 ? 9.736 24.433 -2.646 1.00 83.62 85 PRO A CA 1
ATOM 724 C C . PRO A 1 85 ? 9.103 24.491 -1.253 1.00 83.62 85 PRO A C 1
ATOM 726 O O . PRO A 1 85 ? 7.889 24.659 -1.131 1.00 83.62 85 PRO A O 1
ATOM 729 N N . LYS A 1 86 ? 9.901 24.287 -0.199 1.00 74.69 86 LYS A N 1
ATOM 730 C CA . LYS A 1 86 ? 9.427 24.499 1.171 1.00 74.69 86 LYS A CA 1
ATOM 731 C C . LYS A 1 86 ? 9.304 26.007 1.362 1.00 74.69 86 LYS A C 1
ATOM 733 O O . LYS A 1 86 ? 10.322 26.685 1.435 1.00 74.69 86 LYS A O 1
ATOM 738 N N . THR A 1 87 ? 8.088 26.533 1.459 1.00 72.50 87 THR A N 1
ATOM 739 C CA . THR A 1 87 ? 7.892 27.870 2.024 1.00 72.50 87 THR A CA 1
ATOM 740 C C . THR A 1 87 ? 8.322 27.788 3.487 1.00 72.50 87 THR A C 1
ATOM 742 O O . THR A 1 87 ? 7.657 27.116 4.279 1.00 72.50 87 THR A O 1
ATOM 745 N N . LEU A 1 88 ? 9.459 28.390 3.839 1.00 61.84 88 LEU A N 1
ATOM 746 C CA . LEU A 1 88 ? 9.863 28.569 5.232 1.00 61.84 88 LEU A CA 1
ATOM 747 C C . LEU A 1 88 ? 8.813 29.466 5.894 1.00 61.84 88 LEU A C 1
ATOM 749 O O . LEU A 1 88 ? 8.852 30.684 5.758 1.00 61.84 88 LEU A O 1
ATOM 753 N N . LYS A 1 89 ? 7.837 28.862 6.574 1.00 56.66 89 LYS A N 1
ATOM 754 C CA . LYS A 1 89 ? 7.025 29.587 7.546 1.00 56.66 89 LYS A CA 1
ATOM 755 C C . LYS A 1 89 ? 7.920 29.780 8.766 1.00 56.66 89 LYS A C 1
ATOM 757 O O . LYS A 1 89 ? 8.111 28.845 9.533 1.00 56.66 89 LYS A O 1
ATOM 762 N N . LYS A 1 90 ? 8.559 30.946 8.863 1.00 52.03 90 LYS A N 1
ATOM 763 C CA . LYS A 1 90 ? 9.149 31.416 10.117 1.00 52.03 90 LYS A CA 1
ATOM 764 C C . LYS A 1 90 ? 7.983 31.928 10.957 1.00 52.03 90 LYS A C 1
ATOM 766 O O . LYS A 1 90 ? 7.225 32.770 10.471 1.00 52.03 90 LYS A O 1
ATOM 771 N N . ASP A 1 91 ? 7.815 31.384 12.157 1.00 56.47 91 ASP A N 1
ATOM 772 C CA . ASP A 1 91 ? 6.806 31.852 13.104 1.00 56.47 91 ASP A CA 1
ATOM 773 C C . ASP A 1 91 ? 6.985 33.368 13.293 1.00 56.47 91 ASP A C 1
ATOM 775 O O . ASP A 1 91 ? 8.056 33.826 13.694 1.00 56.47 91 ASP A O 1
ATOM 779 N N . GLY A 1 92 ? 5.978 34.151 12.889 1.00 62.06 92 GLY A N 1
ATOM 780 C CA . GLY A 1 92 ? 5.967 35.610 13.047 1.00 62.06 92 GLY A CA 1
ATOM 781 C C . GLY A 1 92 ? 5.783 36.462 11.784 1.00 62.06 92 GLY A C 1
ATOM 782 O O . GLY A 1 92 ? 5.662 37.672 11.932 1.00 62.06 92 GLY A O 1
ATOM 783 N N . TYR A 1 93 ? 5.717 35.899 10.568 1.00 51.47 93 TYR A N 1
ATOM 784 C CA . TYR A 1 93 ? 5.392 36.687 9.361 1.00 51.47 93 TYR A CA 1
ATOM 785 C C . TYR A 1 93 ? 4.165 36.143 8.602 1.00 51.47 93 TYR A C 1
ATOM 787 O O . TYR A 1 93 ? 4.177 34.985 8.180 1.00 51.47 93 TYR A O 1
ATOM 795 N N . PRO A 1 94 ? 3.114 36.961 8.373 1.00 57.59 94 PRO A N 1
ATOM 796 C CA . PRO A 1 94 ? 1.880 36.529 7.707 1.00 57.59 94 PRO A CA 1
ATOM 797 C C . PRO A 1 94 ? 1.998 36.375 6.178 1.00 57.59 94 PRO A C 1
ATOM 799 O O . PRO A 1 94 ? 1.021 35.994 5.539 1.00 57.59 94 PRO A O 1
ATOM 802 N N . TYR A 1 95 ? 3.167 36.625 5.578 1.00 47.78 95 TYR A N 1
ATOM 803 C CA . TYR A 1 95 ? 3.389 36.468 4.137 1.00 47.78 95 TYR A CA 1
ATOM 804 C C . TYR A 1 95 ? 4.580 35.555 3.831 1.00 47.78 95 TYR A C 1
ATOM 806 O O . TYR A 1 95 ? 5.647 35.664 4.434 1.00 47.78 95 TYR A O 1
ATOM 814 N N . SER A 1 96 ? 4.411 34.658 2.854 1.00 60.72 96 SER A N 1
ATOM 815 C CA . SER A 1 96 ? 5.512 33.888 2.273 1.00 60.72 96 SER A CA 1
ATOM 816 C C . SER A 1 96 ? 6.407 34.824 1.461 1.00 60.72 96 SER A C 1
ATOM 818 O O . SER A 1 96 ? 5.961 35.329 0.434 1.00 60.72 96 SER A O 1
ATOM 820 N N . ILE A 1 97 ? 7.644 35.053 1.907 1.00 54.50 97 ILE A N 1
ATOM 821 C CA . ILE A 1 97 ? 8.631 35.883 1.197 1.00 54.50 97 ILE A CA 1
ATOM 822 C C . ILE A 1 97 ? 8.936 35.239 -0.172 1.00 54.50 97 ILE A C 1
ATOM 824 O O . ILE A 1 97 ? 9.450 34.117 -0.191 1.00 54.50 97 ILE A O 1
ATOM 828 N N . PRO A 1 98 ? 8.631 35.894 -1.313 1.00 52.09 98 PRO A N 1
ATOM 829 C CA . PRO A 1 98 ? 8.805 35.290 -2.633 1.00 52.09 98 PRO A CA 1
ATOM 830 C C . PRO A 1 98 ? 10.190 35.512 -3.264 1.00 52.09 98 PRO A C 1
ATOM 832 O O . PRO A 1 98 ? 10.396 35.075 -4.391 1.00 52.09 98 PRO A O 1
ATOM 835 N N . TYR A 1 99 ? 11.159 36.120 -2.572 1.00 45.72 99 TYR A N 1
ATOM 836 C CA . TYR A 1 99 ? 12.488 36.373 -3.142 1.00 45.72 99 TYR A CA 1
ATOM 837 C C . TYR A 1 99 ? 13.622 35.853 -2.248 1.00 45.72 99 TYR A C 1
ATOM 839 O O . TYR A 1 99 ? 13.597 36.101 -1.039 1.00 45.72 99 TYR A O 1
ATOM 847 N N . PRO A 1 100 ? 14.634 35.149 -2.803 1.00 50.78 100 PRO A N 1
ATOM 848 C CA . PRO A 1 100 ? 15.897 34.987 -2.100 1.00 50.78 100 PRO A CA 1
ATOM 849 C C . PRO A 1 100 ? 16.476 36.388 -1.919 1.00 50.78 100 PRO A C 1
ATOM 851 O O . PRO A 1 100 ? 16.570 37.144 -2.885 1.00 50.78 100 PRO A O 1
ATOM 854 N N . ALA A 1 101 ? 16.795 36.752 -0.680 1.00 50.91 101 ALA A N 1
ATOM 855 C CA . ALA A 1 101 ? 17.435 38.017 -0.368 1.00 50.91 101 ALA A CA 1
ATOM 856 C C . ALA A 1 101 ? 18.717 38.143 -1.203 1.00 50.91 101 ALA A C 1
ATOM 858 O O . ALA A 1 101 ? 19.731 37.519 -0.897 1.00 50.91 101 ALA A O 1
ATOM 859 N N . VAL A 1 102 ? 18.655 38.926 -2.280 1.00 46.53 102 VAL A N 1
ATOM 860 C CA . VAL A 1 102 ? 19.842 39.555 -2.840 1.00 46.53 102 VAL A CA 1
ATOM 861 C C . VAL A 1 102 ? 20.361 40.466 -1.732 1.00 46.53 102 VAL A C 1
ATOM 863 O O . VAL A 1 102 ? 19.696 41.417 -1.326 1.00 46.53 102 VAL A O 1
ATOM 866 N N . SER A 1 103 ? 21.484 40.080 -1.132 1.00 53.00 103 SER A N 1
ATOM 867 C CA . SER A 1 103 ? 22.183 40.879 -0.134 1.00 53.00 103 SER A CA 1
ATOM 868 C C . SER A 1 103 ? 22.613 42.186 -0.795 1.00 53.00 103 SER A C 1
ATOM 870 O O . SER A 1 103 ? 23.527 42.178 -1.616 1.00 53.00 103 SER A O 1
ATOM 872 N N . MET A 1 104 ? 21.931 43.284 -0.470 1.00 43.88 104 MET A N 1
ATOM 873 C CA . MET A 1 104 ? 22.427 44.626 -0.761 1.00 43.88 104 MET A CA 1
ATOM 874 C C . MET A 1 104 ? 23.696 44.865 0.077 1.00 43.88 104 MET A C 1
ATOM 876 O O . MET A 1 104 ? 23.641 44.756 1.300 1.00 43.88 104 MET A O 1
ATOM 880 N N . ASP A 1 105 ? 24.800 45.064 -0.655 1.00 40.97 105 ASP A N 1
ATOM 881 C CA . ASP A 1 105 ? 26.074 45.799 -0.459 1.00 40.97 105 ASP A CA 1
ATOM 882 C C . ASP A 1 105 ? 26.274 46.688 0.801 1.00 40.97 105 ASP A C 1
ATOM 884 O O . ASP A 1 105 ? 25.304 46.963 1.503 1.00 40.97 105 ASP A O 1
ATOM 888 N N . PRO A 1 106 ? 27.452 47.321 1.051 1.00 50.94 106 PRO A N 1
ATOM 889 C CA . PRO A 1 106 ? 28.809 47.180 0.483 1.00 50.94 106 PRO A CA 1
ATOM 890 C C . PRO A 1 106 ? 29.934 47.214 1.567 1.00 50.94 106 PRO A C 1
ATOM 892 O O . PRO A 1 106 ? 29.692 47.515 2.730 1.00 50.94 106 PRO A O 1
ATOM 895 N N . LEU A 1 107 ? 31.202 46.979 1.194 1.00 47.25 107 LEU A N 1
ATOM 896 C CA . LEU A 1 107 ? 32.419 47.260 2.003 1.00 47.25 107 LEU A CA 1
ATOM 897 C C . LEU A 1 107 ? 32.659 46.418 3.285 1.00 47.25 107 LEU A C 1
ATOM 899 O O . LEU A 1 107 ? 32.568 46.915 4.408 1.00 47.25 107 LEU A O 1
ATOM 903 N N . ARG A 1 108 ? 33.171 45.186 3.152 1.00 43.72 108 ARG A N 1
ATOM 904 C CA . ARG A 1 108 ? 34.108 44.649 4.164 1.00 43.72 108 ARG A CA 1
ATOM 905 C C . ARG A 1 108 ? 35.044 43.604 3.567 1.00 43.72 108 ARG A C 1
ATOM 907 O O . ARG A 1 108 ? 34.634 42.494 3.245 1.00 43.72 108 ARG A O 1
ATOM 914 N N . GLY A 1 109 ? 36.310 43.989 3.412 1.00 42.72 109 GLY A N 1
ATOM 915 C CA . GLY A 1 109 ? 37.393 43.076 3.074 1.00 42.72 109 GLY A CA 1
ATOM 916 C C . GLY A 1 109 ? 37.615 42.027 4.166 1.00 42.72 109 GLY A C 1
ATOM 917 O O . GLY A 1 109 ? 37.391 42.279 5.349 1.00 42.72 109 GLY A O 1
ATOM 918 N N . GLY A 1 110 ? 38.067 40.849 3.748 1.00 34.09 110 GLY A N 1
ATOM 919 C CA . GLY A 1 110 ? 38.438 39.758 4.639 1.00 34.09 110 GLY A CA 1
ATOM 920 C C . GLY A 1 110 ? 38.657 38.477 3.851 1.00 34.09 110 GLY A C 1
ATOM 921 O O . GLY A 1 110 ? 37.718 37.729 3.596 1.00 34.09 110 GLY A O 1
ATOM 922 N N . GLN A 1 111 ? 39.901 38.247 3.435 1.00 41.88 111 GLN A N 1
ATOM 923 C CA . GLN A 1 111 ? 40.349 36.963 2.909 1.00 41.88 111 GLN A CA 1
ATOM 924 C C . GLN A 1 111 ? 40.189 35.896 3.998 1.00 41.88 111 GLN A C 1
ATOM 926 O O . GLN A 1 111 ? 40.740 36.064 5.079 1.00 41.88 111 GLN A O 1
ATOM 931 N N . PHE A 1 112 ? 39.520 34.785 3.696 1.00 42.28 112 PHE A N 1
ATOM 932 C CA . PHE A 1 112 ? 39.808 33.506 4.343 1.00 42.28 112 PHE A CA 1
ATOM 933 C C . PHE A 1 112 ? 39.713 32.395 3.302 1.00 42.28 112 PHE A C 1
ATOM 935 O O . PHE A 1 112 ? 38.640 31.931 2.919 1.00 42.28 112 PHE A O 1
ATOM 942 N N . THR A 1 113 ? 40.882 31.993 2.821 1.00 43.91 113 THR A N 1
ATOM 943 C CA . THR A 1 113 ? 41.105 30.751 2.094 1.00 43.91 113 THR A CA 1
ATOM 944 C C . THR A 1 113 ? 41.000 29.591 3.086 1.00 43.91 113 THR A C 1
ATOM 946 O O . THR A 1 113 ? 41.846 29.422 3.958 1.00 43.91 113 THR A O 1
ATOM 949 N N . ALA A 1 114 ? 39.957 28.768 2.969 1.00 44.31 114 ALA A N 1
ATOM 950 C CA . ALA A 1 114 ? 39.886 27.489 3.671 1.00 44.31 114 ALA A CA 1
ATOM 951 C C . ALA A 1 114 ? 40.209 26.361 2.684 1.00 44.31 114 ALA A C 1
ATOM 953 O O . ALA A 1 114 ? 39.410 26.000 1.818 1.00 44.31 114 ALA A O 1
ATOM 954 N N . LEU A 1 115 ? 41.431 25.854 2.827 1.00 37.94 115 LEU A N 1
ATOM 955 C CA . LEU A 1 115 ? 42.000 24.679 2.177 1.00 37.94 115 LEU A CA 1
ATOM 956 C C . LEU A 1 115 ? 41.029 23.488 2.214 1.00 37.94 115 LEU A C 1
ATOM 958 O O . LEU A 1 115 ? 40.616 23.048 3.285 1.00 37.94 115 LEU A O 1
ATOM 962 N N . LYS A 1 116 ? 40.723 22.905 1.050 1.00 49.34 116 LYS A N 1
ATOM 963 C CA . LYS A 1 116 ? 40.243 21.521 0.965 1.00 49.34 116 LYS A CA 1
ATOM 964 C C . LYS A 1 116 ? 41.420 20.624 0.607 1.00 49.34 116 LYS A C 1
ATOM 966 O O . LYS A 1 116 ? 41.795 20.535 -0.558 1.00 49.34 116 LYS A O 1
ATOM 971 N N . TYR A 1 117 ? 41.995 19.963 1.609 1.00 32.28 117 TYR A N 1
ATOM 972 C CA . TYR A 1 117 ? 42.938 18.870 1.396 1.00 32.28 117 TYR A CA 1
ATOM 973 C C . TYR A 1 117 ? 42.166 17.543 1.278 1.00 32.28 117 TYR A C 1
ATOM 975 O O . TYR A 1 117 ? 41.496 17.112 2.208 1.00 32.28 117 TYR A O 1
ATOM 983 N N . SER A 1 118 ? 42.181 16.999 0.060 1.00 38.62 118 SER A N 1
ATOM 984 C CA . SER A 1 118 ? 42.431 15.603 -0.338 1.00 38.62 118 SER A CA 1
ATOM 985 C C . SER A 1 118 ? 42.076 14.418 0.594 1.00 38.62 118 SER A C 1
ATOM 987 O O . SER A 1 118 ? 42.672 14.255 1.649 1.00 38.62 118 SER A O 1
ATOM 989 N N . ARG A 1 119 ? 41.236 13.524 0.035 1.00 45.25 119 ARG A N 1
ATOM 990 C CA . ARG A 1 119 ? 41.386 12.052 -0.149 1.00 45.25 119 ARG A CA 1
ATOM 991 C C . ARG A 1 119 ? 41.562 11.053 1.017 1.00 45.25 119 ARG A C 1
ATOM 993 O O . ARG A 1 119 ? 42.383 11.229 1.904 1.00 45.25 119 ARG A O 1
ATOM 1000 N N . ASN A 1 120 ? 40.955 9.886 0.730 1.00 33.41 120 ASN A N 1
ATOM 1001 C CA . ASN A 1 120 ? 41.143 8.506 1.225 1.00 33.41 120 ASN A CA 1
ATOM 1002 C C . ASN A 1 120 ? 40.363 8.184 2.513 1.00 33.41 120 ASN A C 1
ATOM 1004 O O . ASN A 1 120 ? 40.397 8.957 3.461 1.00 33.41 120 ASN A O 1
ATOM 1008 N N . ILE A 1 121 ? 39.573 7.107 2.594 1.00 40.34 121 ILE A N 1
ATOM 1009 C CA . ILE A 1 121 ? 39.711 5.731 2.063 1.00 40.34 121 ILE A CA 1
ATOM 1010 C C . ILE A 1 121 ? 38.502 5.301 1.223 1.00 40.34 121 ILE A C 1
ATOM 1012 O O . ILE A 1 121 ? 37.367 5.684 1.583 1.00 40.34 121 ILE A O 1
#